Protein AF-A0A293LES6-F1 (afdb_monomer_lite)

Structure (mmCIF, N/CA/C/O backbone):
data_AF-A0A293LES6-F1
#
_entry.id   AF-A0A293LES6-F1
#
loop_
_atom_site.group_PDB
_atom_site.id
_atom_site.type_symbol
_atom_site.label_atom_id
_atom_site.label_alt_id
_atom_site.label_comp_id
_atom_site.label_asym_id
_atom_site.label_entity_id
_atom_site.label_seq_id
_atom_site.pdbx_PDB_ins_code
_atom_site.Cartn_x
_atom_site.Cartn_y
_atom_site.Cartn_z
_atom_site.occupancy
_atom_site.B_iso_or_equiv
_atom_site.auth_seq_id
_atom_site.auth_comp_id
_atom_site.auth_asym_id
_atom_site.auth_atom_id
_atom_site.pdbx_PDB_model_num
ATOM 1 N N . MET A 1 1 ? 25.058 -14.701 -33.332 1.00 74.44 1 MET A N 1
ATOM 2 C CA . MET A 1 1 ? 24.229 -15.575 -32.471 1.00 74.44 1 MET A CA 1
ATOM 3 C C . MET A 1 1 ? 22.822 -15.774 -33.031 1.00 74.44 1 MET A C 1
ATOM 5 O O . MET A 1 1 ? 22.466 -16.922 -33.206 1.00 74.44 1 MET A O 1
ATOM 9 N N . PHE A 1 2 ? 22.058 -14.726 -33.378 1.00 93.44 2 PHE A N 1
ATOM 10 C CA . PHE A 1 2 ? 20.715 -14.877 -33.989 1.00 93.44 2 PHE A CA 1
ATOM 11 C C . PHE A 1 2 ? 20.562 -14.255 -35.393 1.00 93.44 2 PHE A C 1
ATOM 13 O O . PHE A 1 2 ? 19.457 -14.204 -35.909 1.00 93.44 2 PHE A O 1
ATOM 20 N N . GLU A 1 3 ? 21.652 -13.757 -35.993 1.00 92.69 3 GLU A N 1
ATOM 21 C CA . GLU A 1 3 ? 21.690 -13.202 -37.364 1.00 92.69 3 GLU A CA 1
ATOM 22 C C . GLU A 1 3 ? 20.580 -12.187 -37.699 1.00 92.69 3 GLU A C 1
ATOM 24 O O . GLU A 1 3 ? 20.068 -12.135 -38.813 1.00 92.69 3 GLU A O 1
ATOM 29 N N . ILE A 1 4 ? 20.225 -11.332 -36.733 1.00 94.38 4 ILE A N 1
ATOM 30 C CA . ILE A 1 4 ? 19.234 -10.272 -36.939 1.00 94.38 4 ILE A CA 1
ATOM 31 C C . ILE A 1 4 ? 19.913 -9.109 -37.670 1.00 94.38 4 ILE A C 1
ATOM 33 O O . ILE A 1 4 ? 20.675 -8.341 -37.075 1.00 94.38 4 ILE A O 1
ATOM 37 N N . VAL A 1 5 ? 19.647 -9.005 -38.969 1.00 96.25 5 VAL A N 1
ATOM 38 C CA . VAL A 1 5 ? 20.242 -8.013 -39.871 1.00 96.25 5 VAL A CA 1
ATOM 39 C C . VAL A 1 5 ? 19.169 -7.284 -40.674 1.00 96.25 5 VAL A C 1
ATOM 41 O O . VAL A 1 5 ? 18.105 -7.838 -40.948 1.00 96.25 5 VAL A O 1
ATOM 44 N N . PHE A 1 6 ? 19.467 -6.050 -41.070 1.00 94.12 6 PHE A N 1
ATOM 45 C CA . PHE A 1 6 ? 18.684 -5.265 -42.023 1.00 94.12 6 PHE A CA 1
ATOM 46 C C . PHE A 1 6 ? 19.598 -4.768 -43.151 1.00 94.12 6 PHE A C 1
ATOM 48 O O . PHE A 1 6 ? 20.818 -4.735 -42.993 1.00 94.12 6 PHE A O 1
ATOM 55 N N . GLU A 1 7 ? 19.026 -4.418 -44.299 1.00 95.50 7 GLU A N 1
ATOM 56 C CA . GLU A 1 7 ? 19.770 -3.795 -45.395 1.00 95.50 7 GLU A CA 1
ATOM 57 C C . GLU A 1 7 ? 19.741 -2.277 -45.227 1.00 95.50 7 GLU A C 1
ATOM 59 O O . GLU A 1 7 ? 18.677 -1.686 -45.029 1.00 95.50 7 GLU A O 1
ATOM 64 N N . ASP A 1 8 ? 20.912 -1.651 -45.273 1.00 92.88 8 ASP A N 1
ATOM 65 C CA . ASP A 1 8 ? 21.013 -0.203 -45.192 1.00 92.88 8 ASP A CA 1
ATOM 66 C C . ASP A 1 8 ? 20.468 0.452 -46.475 1.00 92.88 8 ASP A C 1
ATOM 68 O O . ASP A 1 8 ? 20.922 0.109 -47.568 1.00 92.88 8 ASP A O 1
ATOM 72 N N . PRO A 1 9 ? 19.518 1.394 -46.385 1.00 92.00 9 PRO A N 1
ATOM 73 C CA . PRO A 1 9 ? 18.899 1.987 -47.568 1.00 92.00 9 PRO A CA 1
ATOM 74 C C . PRO A 1 9 ? 19.860 2.845 -48.409 1.00 92.00 9 PRO A C 1
ATOM 76 O O . PRO A 1 9 ? 19.604 3.033 -49.599 1.00 92.00 9 PRO A O 1
ATOM 79 N N . GLU A 1 10 ? 20.953 3.353 -47.831 1.00 93.31 10 GLU A N 1
ATOM 80 C CA . GLU A 1 10 ? 21.934 4.188 -48.530 1.00 93.31 10 GLU A CA 1
ATOM 81 C C . GLU A 1 10 ? 23.098 3.355 -49.068 1.00 93.31 10 GLU A C 1
ATOM 83 O O . GLU A 1 10 ? 23.462 3.483 -50.239 1.00 93.31 10 GLU A O 1
ATOM 88 N N . THR A 1 11 ? 23.671 2.476 -48.239 1.00 91.88 11 THR A N 1
ATOM 89 C CA . THR A 1 11 ? 24.859 1.693 -48.620 1.00 91.88 11 THR A CA 1
ATOM 90 C C . THR A 1 11 ? 24.528 0.325 -49.219 1.00 91.88 11 THR A C 1
ATOM 92 O O . THR A 1 11 ? 25.402 -0.286 -49.831 1.00 91.88 11 THR A O 1
ATOM 95 N N . ARG A 1 12 ? 23.279 -0.156 -49.092 1.00 89.75 12 ARG A N 1
ATOM 96 C CA . ARG A 1 12 ? 22.823 -1.516 -49.468 1.00 89.75 12 ARG A CA 1
ATOM 97 C C . ARG A 1 12 ? 23.604 -2.647 -48.794 1.00 89.75 12 ARG A C 1
ATOM 99 O O . ARG A 1 12 ? 23.618 -3.788 -49.252 1.00 89.75 12 ARG A O 1
ATOM 106 N N . GLU A 1 13 ? 24.273 -2.340 -47.689 1.00 93.75 13 GLU A N 1
ATOM 107 C CA . GLU A 1 13 ? 25.032 -3.316 -46.917 1.00 93.75 13 GLU A CA 1
ATOM 108 C C . GLU A 1 13 ? 24.151 -3.948 -45.841 1.00 93.75 13 GLU A C 1
ATOM 110 O O . GLU A 1 13 ? 23.307 -3.290 -45.231 1.00 93.75 13 GLU A O 1
ATOM 115 N N . LYS A 1 14 ? 24.381 -5.233 -45.556 1.00 93.44 14 LYS A N 1
ATOM 116 C CA . LYS A 1 14 ? 23.759 -5.894 -44.405 1.00 93.44 14 LYS A CA 1
ATOM 117 C C . LYS A 1 14 ? 24.364 -5.337 -43.119 1.00 93.44 14 LYS A C 1
ATOM 119 O O . LYS A 1 14 ? 25.541 -5.571 -42.841 1.00 93.44 14 LYS A O 1
ATOM 124 N N . LYS A 1 15 ? 23.554 -4.652 -42.316 1.00 94.38 15 LYS A N 1
ATOM 125 C CA . LYS A 1 15 ? 23.939 -4.122 -41.004 1.00 94.38 15 LYS A CA 1
ATOM 126 C C . LYS A 1 15 ? 23.234 -4.885 -39.889 1.00 94.38 15 LYS A C 1
ATOM 128 O O . LYS A 1 15 ? 22.087 -5.312 -40.020 1.00 94.38 15 LYS A O 1
ATOM 133 N N . TYR A 1 16 ? 23.937 -5.067 -38.776 1.00 96.00 16 TYR A N 1
ATOM 134 C CA . TYR A 1 16 ? 23.349 -5.622 -37.561 1.00 96.00 16 TYR A CA 1
ATOM 135 C C . TYR A 1 16 ? 22.519 -4.562 -36.844 1.00 96.00 16 TYR A C 1
ATOM 137 O O . TYR A 1 16 ? 22.879 -3.386 -36.813 1.00 96.00 16 TYR A O 1
ATOM 145 N N . VAL A 1 17 ? 21.414 -4.993 -36.243 1.00 95.56 17 VAL A N 1
ATOM 146 C CA . VAL A 1 17 ? 20.574 -4.110 -35.432 1.00 95.56 17 VAL A CA 1
ATOM 147 C C . VAL A 1 17 ? 21.237 -3.784 -34.091 1.00 95.56 17 VAL A C 1
ATOM 149 O O . VAL A 1 17 ? 21.925 -4.617 -33.498 1.00 95.56 17 VAL A O 1
ATOM 152 N N . HIS A 1 18 ? 20.965 -2.591 -33.564 1.00 95.12 18 HIS A N 1
ATOM 153 C CA . HIS A 1 18 ? 21.259 -2.266 -32.171 1.00 95.12 18 HIS A CA 1
ATOM 154 C C . HIS A 1 18 ? 20.131 -2.793 -31.285 1.00 95.12 18 HIS A C 1
ATOM 156 O O . HIS A 1 18 ? 18.975 -2.407 -31.450 1.00 95.12 18 HIS A O 1
ATOM 162 N N . GLN A 1 19 ? 20.461 -3.683 -30.350 1.00 96.12 19 GLN A N 1
ATOM 163 C CA . GLN A 1 19 ? 19.487 -4.272 -29.432 1.00 96.12 19 GLN A CA 1
ATOM 164 C C . GLN A 1 19 ? 19.707 -3.763 -28.011 1.00 96.12 19 GLN A C 1
ATOM 166 O O . GLN A 1 19 ? 20.840 -3.648 -27.546 1.00 96.12 19 GLN A O 1
ATOM 171 N N . THR A 1 20 ? 18.607 -3.515 -27.307 1.00 96.94 20 THR A N 1
ATOM 172 C CA . THR A 1 20 ? 18.585 -3.219 -25.874 1.00 96.94 20 THR A CA 1
ATOM 173 C C . THR A 1 20 ? 17.679 -4.214 -25.159 1.00 96.94 20 THR A C 1
ATOM 175 O O . THR A 1 20 ? 16.697 -4.699 -25.720 1.00 96.94 20 THR A O 1
ATOM 178 N N . SER A 1 21 ? 17.997 -4.511 -23.903 1.00 96.88 21 SER A N 1
ATOM 179 C CA . SER A 1 21 ? 17.180 -5.360 -23.035 1.00 96.88 21 SER A CA 1
ATOM 180 C C . SER A 1 21 ? 17.109 -4.757 -21.640 1.00 96.88 21 SER A C 1
ATOM 182 O O . SER A 1 21 ? 18.110 -4.231 -21.152 1.00 96.88 21 SER A O 1
ATOM 184 N N . TRP A 1 22 ? 15.965 -4.889 -20.973 1.00 97.56 22 TRP A N 1
ATOM 185 C CA . TRP A 1 22 ? 15.752 -4.399 -19.610 1.00 97.56 22 TRP A CA 1
ATOM 186 C C . TRP A 1 22 ? 15.011 -5.448 -18.782 1.00 97.56 22 TRP A C 1
ATOM 188 O O . TRP A 1 22 ? 14.255 -6.251 -19.327 1.00 97.56 22 TRP A O 1
ATOM 198 N N . GLY A 1 23 ? 15.218 -5.435 -17.464 1.00 97.19 23 GLY A N 1
ATOM 199 C CA . GLY A 1 23 ? 14.585 -6.373 -16.541 1.00 97.19 23 GLY A CA 1
ATOM 200 C C . GLY A 1 23 ? 14.226 -5.716 -15.213 1.00 97.19 23 GLY A C 1
ATOM 201 O O . GLY A 1 23 ? 15.009 -4.950 -14.655 1.00 97.19 23 GLY A O 1
ATOM 202 N N . LEU A 1 24 ? 13.043 -6.048 -14.700 1.00 97.56 24 LEU A N 1
ATOM 203 C CA . LEU A 1 24 ? 12.542 -5.643 -13.391 1.00 97.56 24 LEU A CA 1
ATOM 204 C C . LEU A 1 24 ? 11.992 -6.884 -12.687 1.00 97.56 24 LEU A C 1
ATOM 206 O O . LEU A 1 24 ? 11.370 -7.733 -13.319 1.00 97.56 24 LEU A O 1
ATOM 210 N N . THR A 1 25 ? 12.229 -7.006 -11.385 1.00 98.00 25 THR A N 1
ATOM 211 C CA . THR A 1 25 ? 11.811 -8.179 -10.605 1.00 98.00 25 THR A CA 1
ATOM 212 C C . THR A 1 25 ? 11.141 -7.751 -9.308 1.00 98.00 25 THR A C 1
ATOM 214 O O . THR A 1 25 ? 11.215 -6.589 -8.912 1.00 98.00 25 THR A O 1
ATOM 217 N N . THR A 1 26 ? 10.557 -8.710 -8.592 1.00 97.81 26 THR A N 1
ATOM 218 C CA . THR A 1 26 ? 9.968 -8.508 -7.258 1.00 97.81 26 THR A CA 1
ATOM 219 C C . THR A 1 26 ? 10.977 -8.076 -6.192 1.00 97.81 26 THR A C 1
ATOM 221 O O . THR A 1 26 ? 10.571 -7.673 -5.104 1.00 97.81 26 THR A O 1
ATOM 224 N N . ARG A 1 27 ? 12.286 -8.065 -6.495 1.00 97.69 27 ARG A N 1
ATOM 225 C CA . ARG A 1 27 ? 13.319 -7.472 -5.631 1.00 97.69 27 ARG A CA 1
ATOM 226 C C . ARG A 1 27 ? 13.007 -6.018 -5.263 1.00 97.69 27 ARG A C 1
ATOM 228 O O . ARG A 1 27 ? 13.393 -5.581 -4.1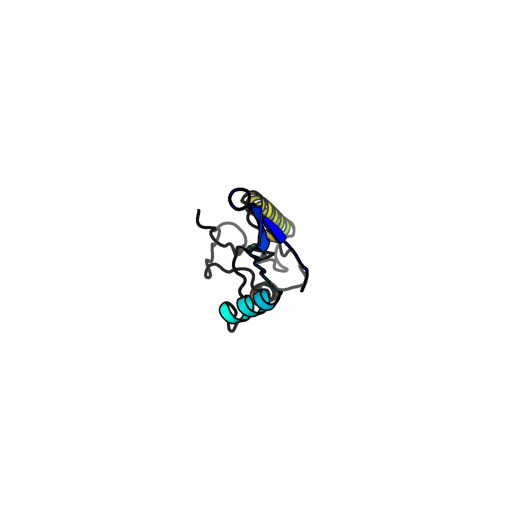84 1.00 97.69 27 ARG A O 1
ATOM 235 N N . THR A 1 28 ? 12.282 -5.287 -6.110 1.00 97.75 28 THR A N 1
ATOM 236 C CA . THR A 1 28 ? 11.833 -3.918 -5.814 1.00 97.75 28 THR A CA 1
ATOM 237 C C . THR A 1 28 ? 10.951 -3.827 -4.570 1.00 97.75 28 THR A C 1
ATOM 239 O O . THR A 1 28 ? 11.046 -2.842 -3.845 1.00 97.75 28 THR A O 1
ATOM 242 N N . ILE A 1 29 ? 10.158 -4.860 -4.265 1.00 96.50 29 ILE A N 1
ATOM 243 C CA . ILE A 1 29 ? 9.361 -4.925 -3.030 1.00 96.50 29 ILE A CA 1
ATOM 244 C C . ILE A 1 29 ? 10.289 -5.030 -1.817 1.00 96.50 29 ILE A C 1
ATOM 246 O O . ILE A 1 29 ? 10.091 -4.334 -0.829 1.00 96.50 29 ILE A O 1
ATOM 250 N N . GLY A 1 30 ? 11.347 -5.842 -1.905 1.00 96.88 30 GLY A N 1
ATOM 251 C CA . GLY A 1 30 ? 12.362 -5.922 -0.852 1.00 96.88 30 GLY A CA 1
ATOM 252 C C . GLY A 1 30 ? 13.061 -4.582 -0.615 1.00 96.88 30 GLY A C 1
ATOM 253 O O . GLY A 1 30 ? 13.232 -4.178 0.529 1.00 96.88 30 GLY A O 1
ATOM 254 N N . VAL A 1 31 ? 13.408 -3.857 -1.686 1.00 97.75 31 VAL A N 1
ATOM 255 C CA . VAL A 1 31 ? 13.991 -2.505 -1.587 1.00 97.75 31 VAL A CA 1
ATOM 256 C C . VAL A 1 31 ? 13.025 -1.533 -0.909 1.00 97.75 31 VAL A C 1
ATOM 258 O O . VAL A 1 31 ? 13.444 -0.806 -0.017 1.00 97.75 31 VAL A O 1
ATOM 261 N N . LEU A 1 32 ? 11.740 -1.558 -1.271 1.00 95.50 32 LEU A N 1
ATOM 262 C CA . LEU A 1 32 ? 10.711 -0.742 -0.622 1.00 95.50 32 LEU A CA 1
ATOM 263 C C . LEU A 1 32 ? 10.671 -0.996 0.889 1.00 95.50 32 LEU A C 1
ATOM 265 O O . LEU A 1 32 ? 10.693 -0.040 1.659 1.00 95.50 32 LEU A O 1
ATOM 269 N N . ILE A 1 33 ? 10.655 -2.267 1.304 1.00 95.19 33 ILE A N 1
ATOM 270 C CA . ILE A 1 33 ? 10.615 -2.651 2.722 1.00 95.19 33 ILE A CA 1
ATOM 271 C C . ILE A 1 33 ? 11.877 -2.173 3.450 1.00 95.19 33 ILE A C 1
ATOM 273 O O . ILE A 1 33 ? 11.768 -1.596 4.523 1.00 95.19 33 ILE A O 1
ATOM 277 N N . MET A 1 34 ? 13.064 -2.375 2.870 1.00 95.19 34 MET A N 1
ATOM 278 C CA . MET A 1 34 ? 14.332 -1.979 3.499 1.00 95.19 34 MET A CA 1
ATOM 279 C C . MET A 1 34 ? 14.496 -0.462 3.629 1.00 95.19 34 MET A C 1
ATOM 281 O O . MET A 1 34 ? 15.134 -0.002 4.568 1.00 95.19 34 MET A O 1
ATOM 285 N N . VAL A 1 35 ? 13.976 0.305 2.668 1.00 96.19 35 VAL A N 1
ATOM 286 C CA . VAL A 1 35 ? 14.138 1.765 2.634 1.00 96.19 35 VAL A CA 1
ATOM 287 C C . VAL A 1 35 ? 13.108 2.471 3.510 1.00 96.19 35 VAL A C 1
ATOM 289 O O . VAL A 1 35 ? 13.443 3.470 4.140 1.00 96.19 35 VAL A O 1
ATOM 292 N N . HIS A 1 36 ? 11.864 1.989 3.527 1.00 92.25 36 HIS A N 1
ATOM 293 C CA . HIS A 1 36 ? 10.769 2.671 4.217 1.00 92.25 36 HIS A CA 1
ATOM 294 C C . HIS A 1 36 ? 10.373 2.035 5.551 1.00 92.25 36 HIS A C 1
ATOM 296 O O . HIS A 1 36 ? 9.771 2.726 6.363 1.00 92.25 36 HIS A O 1
ATOM 302 N N . GLY A 1 37 ? 10.677 0.755 5.786 1.00 91.25 37 GLY A N 1
ATOM 303 C CA . GLY A 1 37 ? 10.327 0.080 7.036 1.00 91.25 37 GLY A CA 1
ATOM 304 C C . GLY A 1 37 ? 10.972 0.728 8.263 1.00 91.25 37 GLY A C 1
ATOM 305 O O . GLY A 1 37 ? 12.077 1.270 8.189 1.00 91.25 37 GLY A O 1
ATOM 306 N N . ASP A 1 38 ? 10.282 0.649 9.396 1.00 90.31 38 ASP A N 1
ATOM 307 C CA . ASP A 1 38 ? 10.713 1.216 10.672 1.00 90.31 38 ASP A CA 1
ATOM 308 C C . ASP A 1 38 ? 10.614 0.185 11.817 1.00 90.31 38 ASP A C 1
ATOM 310 O O . ASP A 1 38 ? 10.415 -1.011 11.598 1.00 90.31 38 ASP A O 1
ATOM 314 N N . ASN A 1 39 ? 10.778 0.639 13.063 1.00 91.31 39 ASN A N 1
ATOM 315 C CA . ASN A 1 39 ? 10.687 -0.233 14.239 1.00 91.31 39 ASN A CA 1
ATOM 316 C C . ASN A 1 39 ? 9.256 -0.723 14.535 1.00 91.31 39 ASN A C 1
ATOM 318 O O . ASN A 1 39 ? 9.100 -1.647 15.333 1.00 91.31 39 ASN A O 1
ATOM 322 N N . GLN A 1 40 ? 8.228 -0.088 13.964 1.00 84.69 40 GLN A N 1
ATOM 323 C CA . GLN A 1 40 ? 6.824 -0.482 14.112 1.00 84.69 40 GLN A CA 1
ATOM 324 C C . GLN A 1 40 ? 6.384 -1.444 13.003 1.00 84.69 40 GLN A C 1
ATOM 326 O O . GLN A 1 40 ? 5.464 -2.229 13.222 1.00 84.69 40 GLN A O 1
ATOM 331 N N . GLY A 1 41 ? 7.062 -1.452 11.851 1.00 89.00 41 GLY A N 1
ATOM 332 C CA . GLY A 1 41 ? 6.891 -2.464 10.816 1.00 89.00 41 GLY A CA 1
ATOM 333 C C . GLY A 1 41 ? 7.034 -1.918 9.400 1.00 89.00 41 GLY A C 1
ATOM 334 O O . GLY A 1 41 ? 7.992 -1.229 9.052 1.00 89.00 41 GLY A O 1
ATOM 335 N N . LEU A 1 42 ? 6.105 -2.322 8.535 1.00 91.19 42 LEU A N 1
ATOM 336 C CA . LEU A 1 42 ? 6.078 -1.885 7.146 1.00 91.19 42 LEU A CA 1
ATOM 337 C C . LEU A 1 42 ? 5.629 -0.423 7.066 1.00 91.19 42 LEU A C 1
ATOM 339 O O . LEU A 1 42 ? 4.733 -0.022 7.791 1.00 91.19 42 LEU A O 1
ATOM 343 N N . VAL A 1 43 ? 6.168 0.345 6.122 1.00 91.44 43 VAL A N 1
ATOM 344 C CA . VAL A 1 43 ? 5.631 1.663 5.750 1.00 91.44 43 VAL A CA 1
ATOM 345 C C . VAL A 1 43 ? 5.486 1.683 4.235 1.00 91.44 43 VAL A C 1
ATOM 347 O O . VAL A 1 43 ? 6.478 1.667 3.503 1.00 91.44 43 VAL A O 1
ATOM 350 N N . LEU A 1 44 ? 4.249 1.643 3.733 1.00 89.50 44 LEU A N 1
ATOM 351 C CA . LEU A 1 44 ? 4.010 1.631 2.292 1.00 89.50 44 LEU A CA 1
ATOM 352 C C . LEU A 1 44 ? 3.949 3.059 1.750 1.00 89.50 44 LEU A C 1
ATOM 354 O O . LEU A 1 44 ? 3.194 3.883 2.260 1.00 89.50 44 LEU A O 1
ATOM 358 N N . PRO A 1 45 ? 4.648 3.359 0.644 1.00 90.81 45 PRO A N 1
ATOM 359 C CA . PRO A 1 45 ? 4.410 4.593 -0.077 1.00 90.81 45 PRO A CA 1
ATOM 360 C C . PRO A 1 45 ? 2.954 4.661 -0.580 1.00 90.81 45 PRO A C 1
ATOM 362 O O . PRO A 1 45 ? 2.444 3.680 -1.139 1.00 90.81 45 PRO A O 1
ATOM 365 N N . PRO A 1 46 ? 2.282 5.824 -0.487 1.00 88.31 46 PRO A N 1
ATOM 366 C CA . PRO A 1 46 ? 0.849 5.957 -0.779 1.00 88.31 46 PRO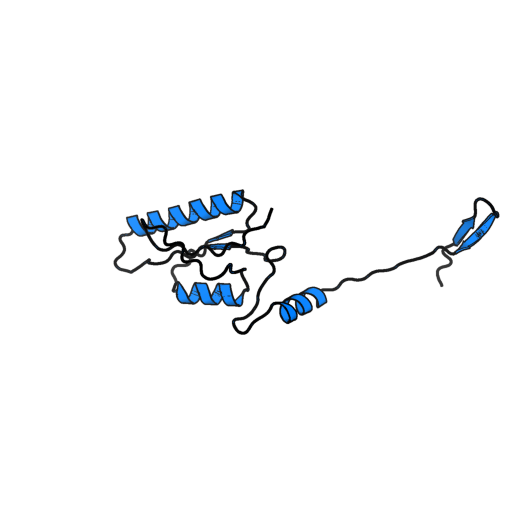 A CA 1
ATOM 367 C C . PRO A 1 46 ? 0.470 5.533 -2.201 1.00 88.31 46 PRO A C 1
ATOM 369 O O . PRO A 1 46 ? -0.646 5.084 -2.455 1.00 88.31 46 PRO A O 1
ATOM 372 N N . ARG A 1 47 ? 1.399 5.662 -3.153 1.00 90.19 47 ARG A N 1
ATOM 373 C CA . ARG A 1 47 ? 1.187 5.299 -4.562 1.00 90.19 47 ARG A CA 1
ATOM 374 C C . ARG A 1 47 ? 1.073 3.791 -4.786 1.00 90.19 47 ARG A C 1
ATOM 376 O O . ARG A 1 47 ? 0.423 3.384 -5.740 1.00 90.19 47 ARG A O 1
ATOM 383 N N . VAL A 1 48 ? 1.663 2.976 -3.912 1.00 92.19 48 VAL A N 1
ATOM 384 C CA . VAL A 1 48 ? 1.684 1.507 -4.037 1.00 92.19 48 VAL A CA 1
ATOM 385 C C . VAL A 1 48 ? 0.947 0.788 -2.905 1.00 92.19 48 VAL A C 1
ATOM 387 O O . VAL A 1 48 ? 0.736 -0.420 -2.981 1.00 92.19 48 VAL A O 1
ATOM 390 N N . ALA A 1 49 ? 0.509 1.511 -1.872 1.00 90.75 49 ALA A N 1
ATOM 391 C CA . ALA A 1 49 ? -0.269 0.949 -0.774 1.00 90.75 49 ALA A CA 1
ATOM 392 C C . ALA A 1 49 ? -1.637 0.438 -1.256 1.00 90.75 49 ALA A C 1
ATOM 394 O O . ALA A 1 49 ? -2.407 1.192 -1.850 1.00 90.75 49 ALA A O 1
ATOM 395 N N . ARG A 1 50 ? -1.988 -0.826 -0.985 1.00 91.94 50 ARG A N 1
ATOM 396 C CA . ARG A 1 50 ? -3.320 -1.363 -1.334 1.00 91.94 50 ARG A CA 1
ATOM 397 C C . ARG A 1 50 ? -4.436 -0.585 -0.635 1.00 91.94 50 ARG A C 1
ATOM 399 O O . ARG A 1 50 ? -5.422 -0.235 -1.272 1.00 91.94 50 ARG A O 1
ATOM 406 N N . VAL A 1 51 ? -4.244 -0.324 0.653 1.00 90.69 51 VAL A N 1
ATOM 407 C CA . VAL A 1 51 ? -5.095 0.523 1.489 1.00 90.69 51 VAL A CA 1
ATOM 408 C C . VAL A 1 51 ? -4.283 1.770 1.799 1.00 90.69 51 VAL A C 1
ATOM 410 O O . VAL A 1 51 ? -3.191 1.670 2.352 1.00 90.69 51 VAL A O 1
ATOM 413 N N . GLN A 1 52 ? -4.783 2.924 1.375 1.00 85.06 52 GLN A N 1
ATOM 414 C CA . GLN A 1 52 ? -4.181 4.229 1.655 1.00 85.06 52 GLN A CA 1
ATOM 415 C C . GLN A 1 52 ? -4.743 4.843 2.931 1.00 85.06 52 GLN A C 1
ATOM 417 O O . GLN A 1 52 ? -4.065 5.652 3.552 1.00 85.06 52 GLN A O 1
ATOM 422 N N . ALA A 1 53 ? -5.975 4.468 3.281 1.00 85.88 53 ALA A N 1
ATOM 423 C CA . ALA A 1 53 ? -6.665 4.975 4.445 1.00 85.88 53 ALA A CA 1
ATOM 424 C C . ALA A 1 53 ? -7.459 3.880 5.145 1.00 85.88 53 ALA A C 1
ATOM 426 O O . ALA A 1 53 ? -8.182 3.132 4.488 1.00 85.88 53 ALA A O 1
ATOM 427 N N . VAL A 1 54 ? -7.363 3.812 6.471 1.00 86.44 54 VAL A N 1
ATOM 428 C CA . VAL A 1 54 ? -8.192 2.917 7.277 1.00 86.44 54 VAL A CA 1
ATOM 429 C C . VAL A 1 54 ? -9.062 3.704 8.241 1.00 86.44 54 VAL A C 1
ATOM 431 O O . VAL A 1 54 ? -8.625 4.678 8.852 1.00 86.44 54 VAL A O 1
ATOM 434 N N . LEU A 1 55 ? -10.305 3.256 8.345 1.00 86.25 55 LEU A N 1
ATOM 435 C CA . LEU A 1 55 ? -11.345 3.815 9.184 1.00 86.25 55 LEU A CA 1
ATOM 436 C C . LEU A 1 55 ? -11.610 2.882 10.360 1.00 86.25 55 LEU A C 1
ATOM 438 O O . LEU A 1 55 ? -12.126 1.780 10.172 1.00 86.25 55 LEU A O 1
ATOM 442 N N . VAL A 1 56 ? -11.272 3.313 11.574 1.00 84.38 56 VAL A N 1
ATOM 443 C CA . VAL A 1 56 ? -11.483 2.510 12.787 1.00 84.38 56 VAL A CA 1
ATOM 444 C C . VAL A 1 56 ? -12.511 3.206 13.683 1.00 84.38 56 VAL A C 1
ATOM 446 O O . VAL A 1 56 ? -12.218 4.287 14.197 1.00 84.38 56 VAL A O 1
ATOM 449 N N . PRO A 1 57 ? -13.709 2.624 13.894 1.00 83.06 57 PRO A N 1
ATOM 450 C CA . PRO A 1 57 ? -14.669 3.172 14.844 1.00 83.06 57 PRO A CA 1
ATOM 451 C C . PRO A 1 57 ? -14.144 2.994 16.276 1.00 83.06 57 PRO A C 1
ATOM 453 O O . PRO A 1 57 ? -13.853 1.872 16.703 1.00 83.06 57 PRO A O 1
ATOM 456 N N . CYS A 1 58 ? -14.051 4.094 17.025 1.00 77.81 58 CYS A N 1
ATOM 457 C CA . CYS A 1 58 ? -13.604 4.103 18.419 1.00 77.81 58 CYS A CA 1
ATOM 458 C C . CYS A 1 58 ? -14.740 4.501 19.372 1.00 77.81 58 CYS A C 1
ATOM 460 O O . CYS A 1 58 ? -15.682 5.197 18.999 1.00 77.81 58 CYS A O 1
ATOM 462 N N . GLY A 1 59 ? -14.638 4.076 20.635 1.00 71.94 59 GLY A N 1
ATOM 463 C CA . GLY A 1 59 ? -15.603 4.451 21.678 1.00 71.94 59 GLY A CA 1
ATOM 464 C C . GLY A 1 59 ? -16.887 3.614 21.718 1.00 71.94 59 GLY A C 1
ATOM 465 O O . GLY A 1 59 ? -17.834 4.002 22.395 1.00 71.94 59 GLY A O 1
ATOM 466 N N . ILE A 1 60 ? -16.925 2.462 21.038 1.00 71.88 60 ILE A N 1
ATOM 467 C CA . ILE A 1 60 ? -17.996 1.469 21.202 1.00 71.88 60 ILE A CA 1
ATOM 468 C C . ILE A 1 60 ? -17.775 0.750 22.539 1.00 71.88 60 ILE A C 1
ATOM 470 O O . ILE A 1 60 ? -16.959 -0.165 22.638 1.00 71.88 60 ILE A O 1
ATOM 474 N N . THR A 1 61 ? -18.460 1.205 23.588 1.00 70.00 61 THR A N 1
ATOM 475 C CA . THR A 1 61 ? -18.463 0.572 24.915 1.00 70.00 61 THR A CA 1
ATOM 476 C C . THR A 1 61 ? -19.719 -0.276 25.108 1.00 70.00 61 THR A C 1
ATOM 478 O O . THR A 1 61 ? -20.736 -0.043 24.465 1.00 70.00 61 THR A O 1
ATOM 481 N N . ALA A 1 62 ? -19.688 -1.226 26.050 1.00 67.88 62 ALA A N 1
ATOM 482 C CA . ALA A 1 62 ? -20.865 -2.032 26.411 1.00 67.88 62 ALA A CA 1
ATOM 483 C C . ALA A 1 62 ? -22.043 -1.196 26.961 1.00 67.88 62 ALA A C 1
ATOM 485 O O . ALA A 1 62 ? -23.173 -1.665 27.004 1.00 67.88 62 ALA A O 1
ATOM 486 N N . SER A 1 63 ? -21.771 0.039 27.390 1.00 70.88 63 SER A N 1
ATOM 487 C CA . SER A 1 63 ? -22.757 1.018 27.856 1.00 70.88 63 SER A CA 1
ATOM 488 C C . SER A 1 63 ? -23.323 1.910 26.745 1.00 70.88 63 SER A C 1
ATOM 490 O O . SER A 1 63 ? -24.186 2.745 27.019 1.00 70.88 63 SER A O 1
ATOM 492 N N . LEU A 1 64 ? -22.827 1.788 25.510 1.00 76.06 64 LEU A N 1
ATOM 493 C CA . LEU A 1 64 ? -23.309 2.572 24.381 1.00 76.06 64 LEU A CA 1
ATOM 494 C C . LEU A 1 64 ? -24.641 1.982 23.897 1.00 76.06 64 LEU A C 1
ATOM 496 O O . LEU A 1 64 ? -24.717 0.797 23.591 1.00 76.06 64 LEU A O 1
ATOM 500 N N . GLY A 1 65 ? -25.691 2.802 23.828 1.00 81.19 65 GLY A N 1
ATOM 501 C CA . GLY A 1 65 ? -26.969 2.370 23.257 1.00 81.19 65 GLY A CA 1
ATOM 502 C C . GLY A 1 65 ? -26.820 1.984 21.782 1.00 81.19 65 GLY A C 1
ATOM 503 O O . GLY A 1 65 ? -26.059 2.629 21.057 1.00 81.19 65 GLY A O 1
ATOM 504 N N . GLU A 1 66 ? -27.561 0.962 21.339 1.00 83.75 66 GLU A N 1
ATOM 505 C CA . GLU A 1 66 ? -27.451 0.411 19.976 1.00 83.75 66 GLU A CA 1
ATOM 506 C C . GLU A 1 66 ? -27.678 1.485 18.901 1.00 83.75 66 GLU A C 1
ATOM 508 O O . GLU A 1 66 ? -26.911 1.578 17.952 1.00 83.75 66 GLU A O 1
ATOM 513 N N . GLU A 1 67 ? -28.620 2.409 19.123 1.00 84.56 67 GLU A N 1
ATOM 514 C CA . GLU A 1 67 ? -28.875 3.540 18.219 1.00 84.56 67 GLU A CA 1
ATOM 515 C C . GLU A 1 67 ? -27.623 4.403 17.985 1.00 84.56 67 GLU A C 1
ATOM 517 O O . GLU A 1 67 ? -27.317 4.806 16.864 1.00 84.56 67 GLU A O 1
ATOM 522 N N . ARG A 1 68 ? -26.847 4.665 19.041 1.00 80.88 68 ARG A N 1
ATOM 523 C CA . ARG A 1 68 ? -25.636 5.491 18.949 1.00 80.88 68 ARG A CA 1
ATOM 524 C C . ARG A 1 68 ? -24.479 4.737 18.295 1.00 80.88 68 ARG A C 1
ATOM 526 O O . ARG A 1 68 ? -23.622 5.354 17.662 1.00 80.88 68 ARG A O 1
ATOM 533 N N . LYS A 1 69 ? -24.449 3.413 18.450 1.00 82.94 69 LYS A N 1
ATOM 534 C CA . LYS A 1 69 ? -23.506 2.534 17.754 1.00 82.94 69 LYS A CA 1
ATOM 535 C C . LYS A 1 69 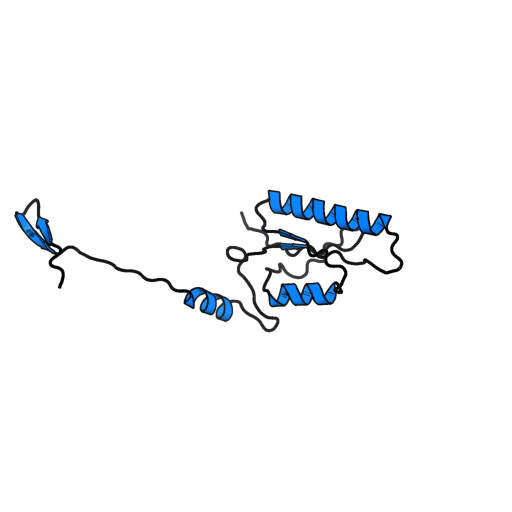? -23.809 2.498 16.256 1.00 82.94 69 LYS A C 1
ATOM 537 O O . LYS A 1 69 ? -22.885 2.669 15.464 1.00 82.94 69 LYS A O 1
ATOM 542 N N . ASP A 1 70 ? -25.076 2.371 15.876 1.00 87.12 70 ASP A N 1
ATOM 543 C CA . ASP A 1 70 ? -25.501 2.390 14.473 1.00 87.12 70 ASP A CA 1
ATOM 544 C C . ASP A 1 70 ? -25.191 3.738 13.814 1.00 87.12 70 ASP A C 1
ATOM 546 O O . ASP A 1 70 ? -24.560 3.773 12.758 1.00 87.12 70 ASP A O 1
ATOM 550 N N . GLN A 1 71 ? -25.490 4.852 14.493 1.00 86.38 71 GLN A N 1
ATOM 551 C CA . GLN A 1 71 ? -25.126 6.196 14.024 1.00 86.38 71 GLN A CA 1
ATOM 552 C C . GLN A 1 71 ? -23.617 6.349 13.771 1.00 86.38 71 GLN A C 1
ATOM 554 O O . GLN A 1 71 ? -23.213 6.972 12.787 1.00 86.38 71 GLN A O 1
ATOM 559 N N . LEU A 1 72 ? -22.771 5.774 14.634 1.00 83.06 72 LEU A N 1
ATOM 560 C CA . LEU A 1 72 ? -21.319 5.786 14.448 1.00 83.06 72 LEU A CA 1
ATOM 561 C C . LEU A 1 72 ? -20.896 4.966 13.224 1.00 83.06 72 LEU A C 1
ATOM 563 O O . LEU A 1 72 ? -20.075 5.423 12.428 1.00 83.06 72 LEU A O 1
ATOM 567 N N . LEU A 1 73 ? -21.441 3.759 13.066 1.00 86.56 73 LEU A N 1
ATOM 568 C CA . LEU A 1 73 ? -21.108 2.889 11.939 1.00 86.56 73 LEU A CA 1
ATOM 569 C C . LEU A 1 73 ? -21.555 3.500 10.607 1.00 86.56 73 LEU A C 1
ATOM 571 O O . LEU A 1 73 ? -20.786 3.485 9.645 1.00 86.56 73 LEU A O 1
ATOM 575 N N . ASP A 1 74 ? -22.746 4.088 10.560 1.00 89.75 74 ASP A N 1
ATOM 576 C CA . ASP A 1 74 ? -23.261 4.762 9.368 1.00 89.75 74 ASP A CA 1
ATOM 577 C C . ASP A 1 74 ? -22.452 6.009 9.022 1.00 89.75 74 ASP A C 1
ATOM 579 O O . ASP A 1 74 ? -22.146 6.246 7.849 1.00 89.75 74 ASP A O 1
ATOM 583 N N . PHE A 1 75 ? -22.015 6.765 10.031 1.00 85.50 75 PHE A N 1
ATOM 584 C CA . PHE A 1 75 ? -21.095 7.875 9.818 1.00 85.50 75 PHE A CA 1
ATOM 585 C C . PHE A 1 75 ? -19.765 7.400 9.220 1.00 85.50 75 PHE A C 1
ATOM 587 O O . PHE A 1 75 ? -19.307 7.974 8.232 1.00 85.50 75 PHE A O 1
ATOM 594 N N . CYS A 1 76 ? -19.162 6.334 9.752 1.00 84.88 76 CYS A N 1
ATOM 595 C CA . CYS A 1 76 ? -17.928 5.780 9.191 1.00 84.88 76 CYS A CA 1
ATOM 596 C C . CYS A 1 76 ? -18.116 5.312 7.738 1.00 84.88 76 CYS A C 1
ATOM 598 O O . CYS A 1 76 ? -17.309 5.671 6.881 1.00 84.88 76 CYS A O 1
ATOM 600 N N . ARG A 1 77 ? -19.209 4.601 7.427 1.00 89.12 77 ARG A N 1
ATOM 601 C CA . ARG A 1 77 ? -19.528 4.155 6.054 1.00 89.12 77 ARG A CA 1
ATOM 602 C C . ARG A 1 77 ? -19.690 5.328 5.089 1.00 89.12 77 ARG A C 1
ATOM 604 O O . ARG A 1 77 ? -19.200 5.281 3.962 1.00 89.12 77 ARG A O 1
ATOM 611 N N . LEU A 1 78 ? -20.345 6.403 5.531 1.00 89.00 78 LEU A N 1
ATOM 612 C CA . LEU A 1 78 ? -20.497 7.619 4.731 1.00 89.00 78 LEU A CA 1
ATOM 613 C C . LEU A 1 78 ? -19.136 8.237 4.390 1.00 89.00 78 LEU A C 1
ATOM 615 O O . LEU A 1 78 ? -18.932 8.737 3.284 1.00 89.00 78 LEU A O 1
ATOM 619 N N . GLN A 1 79 ? -18.204 8.225 5.334 1.00 83.56 79 GLN A N 1
ATOM 620 C CA . GLN A 1 79 ? -16.891 8.841 5.165 1.00 83.56 79 GLN A CA 1
ATOM 621 C C . GLN A 1 79 ? -15.955 7.958 4.338 1.00 83.56 79 GLN A C 1
ATOM 623 O O . GLN A 1 79 ? -15.230 8.471 3.487 1.00 83.56 79 GLN A O 1
ATOM 628 N N . GLU A 1 80 ? -16.050 6.636 4.492 1.00 85.25 80 GLU A N 1
ATOM 629 C CA . GLU A 1 80 ? -15.417 5.657 3.605 1.00 85.25 80 GLU A CA 1
ATOM 630 C C . GLU A 1 80 ? -15.836 5.891 2.148 1.00 85.25 80 GLU A C 1
ATOM 632 O O . GLU A 1 80 ? -14.984 5.965 1.258 1.00 85.25 80 GLU A O 1
ATOM 637 N N . ALA A 1 81 ? -17.137 6.090 1.905 1.00 88.75 81 ALA A N 1
ATOM 638 C CA . ALA A 1 81 ? -17.670 6.384 0.577 1.00 88.75 81 ALA A CA 1
ATOM 639 C C . ALA A 1 81 ? -17.163 7.729 0.029 1.00 88.75 81 ALA A C 1
ATOM 641 O O . ALA A 1 81 ? -16.752 7.806 -1.131 1.00 88.75 81 ALA A O 1
ATOM 642 N N . LYS A 1 82 ? -17.128 8.779 0.862 1.00 85.75 82 LYS A N 1
ATOM 643 C CA . LYS A 1 82 ? -16.584 10.096 0.479 1.00 85.75 82 LYS A CA 1
ATOM 644 C C . LYS A 1 82 ? -15.110 10.012 0.088 1.00 85.75 82 LYS A C 1
ATOM 646 O O . LYS A 1 82 ? -14.740 10.505 -0.975 1.00 85.75 82 LYS A O 1
ATOM 651 N N . LEU A 1 83 ? -14.278 9.357 0.895 1.00 81.50 83 LEU A N 1
ATOM 652 C CA . LEU A 1 83 ? -12.851 9.194 0.599 1.00 81.50 83 LEU A CA 1
ATOM 653 C C . LEU A 1 83 ? -12.628 8.349 -0.657 1.00 81.50 83 LEU A C 1
ATOM 655 O O . LEU A 1 83 ? -11.826 8.718 -1.515 1.00 81.50 83 LEU A O 1
ATOM 659 N N . SER A 1 84 ? -13.405 7.277 -0.812 1.00 84.19 84 SER A N 1
ATOM 660 C CA . SER A 1 84 ? -13.350 6.423 -2.001 1.00 84.19 84 SER A CA 1
ATOM 661 C C . SER A 1 84 ? -13.752 7.172 -3.275 1.00 84.19 84 SER A C 1
ATOM 663 O O . SER A 1 84 ? -13.171 6.938 -4.332 1.00 84.19 84 SER A O 1
ATOM 665 N N . SER A 1 85 ? -14.687 8.126 -3.181 1.00 86.25 85 SER A N 1
ATOM 666 C CA . SER A 1 85 ? -15.035 9.012 -4.302 1.00 86.25 85 SER A CA 1
ATOM 667 C C . SER A 1 85 ? -13.908 9.992 -4.666 1.00 86.25 85 SER A C 1
ATOM 669 O O . SER A 1 85 ? -13.775 10.378 -5.824 1.00 86.25 85 SER A O 1
ATOM 671 N N . GLY A 1 86 ? -13.053 10.340 -3.698 1.00 78.06 86 GLY A N 1
ATOM 672 C CA . GLY A 1 86 ? -11.905 11.238 -3.850 1.00 78.06 86 GLY A CA 1
ATOM 673 C C . GLY A 1 86 ? -10.619 10.570 -4.349 1.00 78.06 86 GLY A C 1
ATOM 674 O O . GLY A 1 86 ? -9.542 11.123 -4.156 1.00 78.06 86 GLY A O 1
ATOM 675 N N . SER A 1 87 ? -10.697 9.388 -4.975 1.00 84.38 87 SER A N 1
ATOM 676 C CA . SER A 1 87 ? -9.542 8.585 -5.431 1.00 84.38 87 SER A CA 1
ATOM 677 C C . SER A 1 87 ? -8.623 8.045 -4.322 1.00 84.38 87 SER A C 1
ATOM 679 O O . SER A 1 87 ? -7.525 7.561 -4.613 1.00 84.38 87 SER A O 1
ATOM 681 N N . VAL A 1 88 ? -9.066 8.068 -3.060 1.00 85.81 88 VAL A N 1
ATOM 682 C CA . VAL A 1 88 ? -8.344 7.455 -1.938 1.00 85.81 88 VAL A CA 1
ATOM 683 C C . VAL A 1 88 ? -8.832 6.022 -1.742 1.00 85.81 88 VAL A C 1
ATOM 685 O O . VAL A 1 88 ? -10.022 5.773 -1.567 1.00 85.81 88 VAL A O 1
ATOM 688 N N . ARG A 1 89 ? -7.913 5.055 -1.719 1.00 87.00 89 ARG A N 1
ATOM 689 C CA . ARG A 1 89 ? -8.208 3.649 -1.395 1.00 87.00 89 ARG A CA 1
ATOM 690 C C . ARG A 1 89 ? -8.456 3.507 0.106 1.00 87.00 89 ARG A C 1
ATOM 692 O O . ARG A 1 89 ? -7.531 3.199 0.861 1.00 87.00 89 ARG A O 1
ATOM 699 N N . CYS A 1 90 ? -9.686 3.780 0.525 1.00 87.88 90 CYS A N 1
ATOM 700 C CA . CYS A 1 90 ? -10.120 3.706 1.914 1.00 87.88 90 CYS A CA 1
ATOM 701 C C . CYS A 1 90 ? -10.746 2.341 2.242 1.00 87.88 90 CYS A C 1
ATOM 703 O O . CYS A 1 90 ? -11.365 1.722 1.379 1.00 87.88 90 CYS A O 1
ATOM 705 N N . GLN A 1 91 ? -10.572 1.875 3.479 1.00 89.50 91 GLN A N 1
ATOM 706 C CA . GLN A 1 91 ? -11.223 0.675 4.000 1.00 89.50 91 GLN A CA 1
ATOM 707 C C . GLN A 1 91 ? -11.674 0.882 5.453 1.00 89.50 91 GLN A C 1
ATOM 709 O O . GLN A 1 91 ? -10.869 1.250 6.310 1.00 89.50 91 GLN A O 1
ATOM 714 N N . GLY A 1 92 ? -12.936 0.584 5.756 1.00 89.19 92 GLY A N 1
ATOM 715 C CA . GLY A 1 92 ? -13.449 0.525 7.127 1.00 89.19 92 GLY A CA 1
ATOM 716 C C . GLY A 1 92 ? -13.165 -0.804 7.837 1.00 89.19 92 GLY A C 1
ATOM 717 O O . GLY A 1 92 ? -13.386 -1.883 7.286 1.00 89.19 92 GLY A O 1
ATOM 718 N N . ASP A 1 93 ? -12.703 -0.743 9.089 1.00 88.69 93 ASP A N 1
ATOM 719 C CA . ASP A 1 93 ? -12.514 -1.899 9.972 1.00 88.69 93 ASP A CA 1
ATOM 720 C C . ASP A 1 93 ? -13.621 -1.983 11.037 1.00 88.69 93 ASP A C 1
ATOM 722 O O . ASP A 1 93 ? -13.462 -1.593 12.201 1.00 88.69 93 ASP A O 1
ATOM 726 N N . TYR A 1 94 ? -14.758 -2.542 10.626 1.00 89.38 94 TYR A N 1
ATOM 727 C CA . TYR A 1 94 ? -15.970 -2.676 11.443 1.00 89.38 94 TYR A CA 1
ATOM 728 C C . TYR A 1 94 ? -16.019 -3.943 12.307 1.00 89.38 94 TYR A C 1
ATOM 730 O O . TYR A 1 94 ? -17.061 -4.254 12.874 1.00 89.38 94 TYR A O 1
ATOM 738 N N . ARG A 1 95 ? -14.911 -4.688 12.416 1.00 87.94 95 ARG A N 1
ATOM 739 C CA . ARG A 1 95 ? -14.851 -5.916 13.224 1.00 87.94 95 ARG A CA 1
ATOM 740 C C . ARG A 1 95 ? -15.100 -5.599 14.700 1.00 87.94 95 ARG A C 1
ATOM 742 O O . ARG A 1 95 ? -14.398 -4.768 15.267 1.00 87.94 95 ARG A O 1
ATOM 749 N N . ASP A 1 96 ? -16.073 -6.229 15.335 1.00 85.69 96 ASP A N 1
ATOM 750 C CA . ASP A 1 96 ? -16.438 -5.991 16.741 1.00 85.69 96 ASP A CA 1
ATOM 751 C C . ASP A 1 96 ? -15.643 -6.861 17.730 1.00 85.69 96 ASP A C 1
ATOM 753 O O . ASP A 1 96 ? -15.511 -6.519 18.903 1.00 85.69 96 ASP A O 1
ATOM 757 N N . ASN A 1 97 ? -15.040 -7.945 17.246 1.00 86.56 97 ASN A N 1
ATOM 758 C CA . ASN A 1 97 ? -14.263 -8.899 18.035 1.00 86.56 97 ASN A CA 1
ATOM 759 C C . ASN A 1 97 ? -12.840 -8.433 18.407 1.00 86.56 97 ASN A C 1
ATOM 761 O O . ASN A 1 97 ? -12.117 -9.168 19.080 1.00 86.56 97 ASN A O 1
ATOM 765 N N . TYR A 1 98 ? -12.425 -7.236 17.982 1.00 86.00 98 TYR A N 1
ATOM 766 C CA . TYR A 1 98 ? -11.107 -6.673 18.280 1.00 86.00 98 TYR A CA 1
ATOM 767 C C . TYR A 1 98 ? -11.213 -5.273 18.874 1.00 86.00 98 TYR A C 1
ATOM 769 O O . TYR A 1 98 ? -11.977 -4.432 18.397 1.00 86.00 98 TYR A O 1
ATOM 777 N N . SER A 1 99 ? -10.381 -5.000 19.881 1.00 84.62 99 SER A N 1
ATOM 778 C CA . SER A 1 99 ? -10.270 -3.662 20.456 1.00 84.62 99 SER A CA 1
ATOM 779 C C . SER A 1 99 ? -9.701 -2.666 19.432 1.00 84.62 99 SER A C 1
ATOM 781 O O . SER A 1 99 ? -8.909 -3.055 18.568 1.00 84.62 99 SER A O 1
ATOM 783 N N . PRO A 1 100 ? -10.036 -1.366 19.533 1.00 82.00 100 PRO A N 1
ATOM 784 C CA . PRO A 1 100 ? -9.456 -0.342 18.663 1.00 82.00 100 PRO A CA 1
ATOM 785 C C . PRO A 1 100 ? -7.921 -0.334 18.681 1.00 82.00 100 PRO A C 1
ATOM 787 O O . PRO A 1 100 ? -7.302 -0.262 17.627 1.00 82.00 100 PRO A O 1
ATOM 790 N N . GLY A 1 101 ? -7.305 -0.517 19.856 1.00 83.25 101 GLY A N 1
ATOM 791 C CA . GLY A 1 101 ? -5.846 -0.604 19.988 1.00 83.25 101 GLY A CA 1
ATOM 792 C C . GLY A 1 101 ? -5.232 -1.766 19.204 1.00 83.25 101 GLY A C 1
ATOM 793 O O . GLY A 1 101 ? -4.202 -1.595 18.558 1.00 83.25 101 GLY A O 1
ATOM 794 N N . TRP A 1 102 ? -5.889 -2.932 19.192 1.00 89.50 102 TRP A N 1
ATOM 795 C CA . TRP A 1 102 ? -5.442 -4.059 18.371 1.00 89.50 102 TRP A CA 1
ATOM 796 C C . TRP A 1 102 ? -5.548 -3.742 16.877 1.00 89.50 102 TRP A C 1
ATOM 798 O O . TRP A 1 102 ? -4.648 -4.077 16.110 1.00 89.50 102 TRP A O 1
ATOM 808 N N . LYS A 1 103 ? -6.627 -3.069 16.457 1.00 85.94 103 LYS A N 1
ATOM 809 C CA . LYS A 1 103 ? -6.812 -2.665 15.058 1.00 85.94 103 LYS A CA 1
ATOM 810 C C . LYS A 1 103 ? -5.740 -1.674 14.617 1.00 85.94 103 LYS A C 1
ATOM 812 O O . LYS A 1 103 ? -5.195 -1.857 13.536 1.00 85.94 103 LYS A O 1
ATOM 817 N N . PHE A 1 104 ? -5.408 -0.682 15.442 1.00 85.19 104 PHE A N 1
ATOM 818 C CA . PHE A 1 104 ? -4.328 0.259 15.134 1.00 85.19 104 PHE A CA 1
ATOM 819 C C . PHE A 1 104 ? -3.011 -0.474 14.893 1.00 85.19 104 PHE A C 1
ATOM 821 O O . PHE A 1 104 ? -2.479 -0.395 13.792 1.00 85.19 104 PHE A O 1
ATOM 828 N N . ASN A 1 105 ? -2.591 -1.323 15.833 1.00 88.12 105 ASN A N 1
ATOM 829 C CA . ASN A 1 105 ? -1.372 -2.116 15.675 1.00 88.12 105 ASN A CA 1
ATOM 830 C C . ASN A 1 105 ? -1.412 -3.030 14.430 1.00 88.12 105 ASN A C 1
ATOM 832 O O . ASN A 1 105 ? -0.426 -3.171 13.710 1.00 88.12 105 ASN A O 1
ATOM 836 N N . HIS A 1 106 ? -2.569 -3.627 14.128 1.00 91.12 106 HIS A N 1
ATOM 837 C CA . HIS A 1 106 ? -2.746 -4.469 12.945 1.00 91.12 106 HIS A CA 1
ATOM 838 C C . HIS A 1 106 ? -2.514 -3.714 11.627 1.00 91.12 106 HIS A C 1
ATOM 840 O O . HIS A 1 106 ? -1.968 -4.288 10.680 1.00 91.12 106 HIS A O 1
ATOM 846 N N . TRP A 1 107 ? -2.967 -2.463 11.539 1.00 90.19 107 TRP A N 1
ATOM 847 C CA . TRP A 1 107 ? -2.833 -1.642 10.335 1.00 90.19 107 TRP A CA 1
ATOM 848 C C . TRP A 1 107 ? -1.483 -0.919 10.259 1.00 90.19 107 TRP A C 1
ATOM 850 O O . TRP A 1 107 ? -0.942 -0.824 9.155 1.00 90.19 107 TRP A O 1
ATOM 860 N N . GLU A 1 108 ? -0.906 -0.550 11.407 1.00 87.31 108 GLU A N 1
ATOM 861 C CA . GLU A 1 108 ? 0.487 -0.100 11.558 1.00 87.31 108 GLU A CA 1
ATOM 862 C C . GLU A 1 108 ? 1.457 -1.166 11.024 1.00 87.31 108 GLU A C 1
ATOM 864 O O . GLU A 1 108 ? 2.219 -0.908 10.097 1.00 87.31 108 GLU A O 1
ATOM 869 N N . LEU A 1 109 ? 1.353 -2.418 11.490 1.00 90.62 109 LEU A N 1
ATOM 870 C CA . LEU A 1 109 ? 2.211 -3.522 11.027 1.00 90.62 109 LEU A CA 1
ATOM 871 C C . LEU A 1 109 ? 2.088 -3.798 9.520 1.00 90.62 109 LEU A C 1
ATOM 873 O O . LEU A 1 109 ? 3.033 -4.271 8.883 1.00 90.62 109 LEU A O 1
ATOM 877 N N . LYS A 1 110 ? 0.913 -3.530 8.941 1.00 90.69 110 LYS A N 1
ATOM 878 C CA . LYS A 1 110 ? 0.646 -3.675 7.502 1.00 90.69 110 LYS A CA 1
ATOM 879 C C . LYS A 1 110 ? 1.139 -2.492 6.671 1.00 90.69 110 LYS A C 1
ATOM 881 O O . LYS A 1 110 ? 1.054 -2.560 5.442 1.00 90.69 110 LYS A O 1
ATOM 886 N N . GLY A 1 111 ? 1.626 -1.434 7.309 1.00 85.75 111 GLY A N 1
ATOM 887 C CA . GLY A 1 111 ? 2.142 -0.245 6.655 1.00 85.75 111 GLY A CA 1
ATOM 888 C C . GLY A 1 111 ? 1.109 0.542 5.887 1.00 85.75 111 GLY A C 1
ATOM 889 O O . GLY A 1 111 ? 1.440 1.097 4.837 1.00 85.75 111 GLY A O 1
ATOM 890 N N . VAL A 1 112 ? -0.132 0.584 6.383 1.00 86.12 112 VAL A N 1
ATOM 891 C CA . VAL A 1 112 ? -1.084 1.591 5.903 1.00 86.12 112 VAL A CA 1
ATOM 892 C C . VAL A 1 112 ? -0.449 2.961 6.152 1.00 86.12 112 VAL A C 1
ATOM 894 O O . VAL A 1 112 ? -0.012 3.213 7.271 1.00 86.12 112 VAL A O 1
ATOM 897 N N . PRO A 1 113 ? -0.337 3.821 5.129 1.00 77.12 113 PRO A N 1
ATOM 898 C CA . PRO A 1 113 ? 0.342 5.096 5.279 1.00 77.12 113 PRO A CA 1
ATOM 899 C C . PRO A 1 113 ? -0.276 5.942 6.396 1.00 77.12 113 PRO A C 1
ATOM 901 O O . PRO A 1 113 ? -1.473 6.236 6.368 1.00 77.12 113 PRO A O 1
ATOM 904 N N . GLU A 1 114 ? 0.551 6.384 7.337 1.00 63.22 114 GLU A N 1
ATOM 905 C CA . GLU A 1 114 ? 0.135 7.306 8.387 1.00 63.22 114 GLU A CA 1
ATOM 906 C C . GLU A 1 114 ? 0.618 8.719 8.058 1.00 63.22 114 GLU A C 1
ATOM 908 O O . GLU A 1 114 ? 1.809 8.949 7.847 1.00 63.22 114 GLU A O 1
ATOM 913 N N . LEU A 1 115 ? -0.296 9.691 8.025 1.00 45.72 115 LEU A N 1
ATOM 914 C CA . LEU A 1 115 ? 0.085 11.091 8.179 1.00 45.72 115 LEU A CA 1
ATOM 915 C C . LEU A 1 115 ? 0.071 11.374 9.681 1.00 45.72 115 LEU A C 1
ATOM 917 O O . LEU A 1 115 ? -0.913 11.051 10.345 1.00 45.72 115 LEU A O 1
ATOM 921 N N . GLY A 1 116 ? 1.186 11.898 10.200 1.00 40.38 116 GLY A N 1
ATOM 922 C CA . GLY A 1 116 ? 1.489 11.977 11.630 1.00 40.38 116 GLY A CA 1
ATOM 923 C C . GLY A 1 116 ? 0.275 12.289 12.499 1.00 40.38 116 GLY A C 1
ATOM 924 O O . GLY A 1 116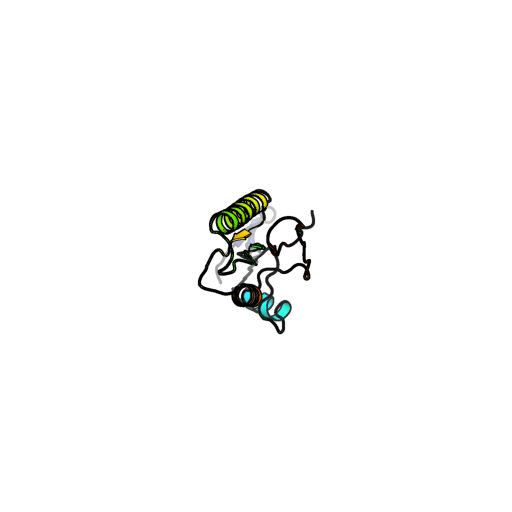 ? -0.408 13.266 12.226 1.00 40.38 116 GLY A O 1
ATOM 925 N N . LYS A 1 117 ? 0.033 11.432 13.506 1.00 34.69 117 LYS A N 1
ATOM 926 C CA . LYS A 1 117 ? -1.001 11.496 14.560 1.00 34.69 117 LYS A CA 1
ATOM 927 C C . LYS A 1 117 ? -1.766 12.826 14.620 1.00 34.69 117 LYS A C 1
ATOM 929 O O . LYS A 1 117 ? -1.554 13.645 15.510 1.00 34.69 117 LYS A O 1
ATOM 934 N N . GLY A 1 118 ? -2.669 13.029 13.671 1.00 37.81 118 GLY A N 1
ATOM 935 C CA . GLY A 1 118 ? -3.628 14.113 13.696 1.00 37.81 118 GLY A CA 1
ATOM 936 C C . GLY A 1 118 ? -4.871 13.567 14.361 1.00 37.81 118 GLY A C 1
ATOM 937 O O . GLY A 1 118 ? -5.706 12.960 13.695 1.00 37.81 118 GLY A O 1
ATOM 938 N N . GLU A 1 119 ? -4.995 13.741 15.675 1.00 36.88 119 GLU A N 1
ATOM 939 C CA . GLU A 1 119 ? -6.286 13.588 16.338 1.00 36.88 119 GLU A CA 1
ATOM 940 C C . GLU A 1 119 ? -7.223 14.676 15.794 1.00 36.88 119 GLU A C 1
ATOM 942 O O . GLU A 1 119 ? -7.372 15.748 16.376 1.00 36.88 119 GLU A O 1
ATOM 947 N N . HIS A 1 120 ? -7.870 14.433 14.654 1.00 40.44 120 HIS A N 1
ATOM 948 C CA . HIS A 1 120 ? -9.044 15.210 14.292 1.00 40.44 120 HIS A CA 1
ATOM 949 C C . HIS A 1 120 ? -10.196 14.731 15.170 1.00 40.44 120 HIS A C 1
ATOM 951 O O . HIS A 1 120 ? -10.995 13.869 14.805 1.00 40.44 120 HIS A O 1
ATOM 957 N N . ILE A 1 121 ? -10.249 15.310 16.370 1.00 36.12 121 ILE A N 1
ATOM 958 C CA . ILE A 1 121 ? -11.411 15.290 17.248 1.00 36.12 121 ILE A CA 1
ATOM 959 C C . ILE A 1 121 ? -12.524 16.038 16.501 1.00 36.12 121 ILE A C 1
ATOM 961 O O . ILE A 1 121 ? -12.661 17.256 16.614 1.00 36.12 121 ILE A O 1
ATOM 965 N N . LEU A 1 122 ? -13.309 15.329 15.685 1.00 37.12 122 LEU A N 1
ATOM 966 C CA . LEU A 1 122 ? -14.581 15.855 15.196 1.00 37.12 122 LEU A CA 1
ATOM 967 C C . LEU A 1 122 ? -15.515 15.915 16.408 1.00 37.12 122 LEU A C 1
ATOM 969 O O . LEU A 1 122 ? -16.014 14.905 16.900 1.00 37.12 122 LEU A O 1
ATOM 973 N N . SER A 1 123 ? -15.649 17.127 16.934 1.00 29.55 123 SER A N 1
ATOM 974 C CA . SER A 1 123 ? -16.102 17.493 18.277 1.00 29.55 123 SER A CA 1
ATOM 975 C C . SER A 1 123 ? -17.565 17.192 18.620 1.00 29.55 123 SER A C 1
ATOM 977 O O . SER A 1 123 ? -18.090 17.792 19.555 1.00 29.55 123 SER A O 1
ATOM 979 N N . SER A 1 124 ? -18.249 16.278 17.929 1.00 31.33 124 SER A N 1
ATOM 980 C CA . SER A 1 124 ? -19.676 16.058 18.189 1.00 31.33 124 SER A CA 1
ATOM 981 C C . SER A 1 124 ? -20.153 14.621 18.334 1.00 31.33 124 SER A C 1
ATOM 983 O O . SER A 1 124 ? -21.186 14.456 18.969 1.00 31.33 124 SER A O 1
ATOM 985 N N . MET A 1 125 ? -19.446 13.574 17.902 1.00 35.69 125 MET A N 1
ATOM 986 C CA . MET A 1 125 ? -19.832 12.199 18.259 1.00 35.69 125 MET A CA 1
ATOM 987 C C . MET A 1 125 ? -18.758 11.204 17.832 1.00 35.69 125 MET A C 1
ATOM 989 O O . MET A 1 125 ? -18.575 10.996 16.643 1.00 35.69 125 MET A O 1
ATOM 993 N N . SER A 1 126 ? -18.125 10.562 18.819 1.00 39.50 126 SER A N 1
ATOM 994 C CA . SER A 1 126 ? -17.323 9.336 18.680 1.00 39.50 126 SER A CA 1
ATOM 995 C C . SER A 1 126 ? -16.063 9.472 17.809 1.00 39.50 126 SER A C 1
ATOM 997 O O . SER A 1 126 ? -16.106 9.812 16.635 1.00 39.50 126 SER A O 1
ATOM 999 N N . ILE A 1 127 ? -14.901 9.194 18.400 1.00 45.12 127 ILE A N 1
ATOM 1000 C CA . ILE A 1 127 ? -13.597 9.328 17.740 1.00 45.12 127 ILE A CA 1
ATOM 1001 C C . ILE A 1 127 ? -13.578 8.462 16.471 1.00 45.12 127 ILE A C 1
ATOM 1003 O O . ILE A 1 127 ? -13.750 7.245 16.540 1.00 45.12 127 ILE A O 1
ATOM 1007 N N . VAL A 1 128 ? -13.355 9.089 15.317 1.00 47.78 128 VAL A N 1
ATOM 1008 C CA . VAL A 1 128 ? -13.037 8.385 14.077 1.00 47.78 128 VAL A CA 1
ATOM 1009 C C . VAL A 1 128 ? -11.634 8.796 13.675 1.00 47.78 128 VAL A C 1
ATOM 1011 O O . VAL A 1 128 ? -11.404 9.930 13.259 1.00 47.78 128 VAL A O 1
ATOM 1014 N N . SER A 1 129 ? -10.686 7.879 13.838 1.00 48.72 129 SER A N 1
ATOM 1015 C CA . SER A 1 129 ? -9.331 8.078 13.337 1.00 48.72 129 SER A CA 1
ATOM 1016 C C . SER A 1 129 ? -9.320 7.732 11.852 1.00 48.72 129 SER A C 1
ATOM 1018 O O . SER A 1 129 ? -9.644 6.604 11.474 1.00 48.72 129 SER A O 1
ATOM 1020 N N . TYR A 1 130 ? -8.964 8.710 11.022 1.00 49.28 130 TYR A N 1
ATOM 1021 C CA . TYR A 1 130 ? -8.636 8.498 9.617 1.00 49.28 130 TYR A CA 1
ATOM 1022 C C . TYR A 1 130 ? -7.127 8.575 9.479 1.00 49.28 130 TYR A C 1
ATOM 1024 O O . TYR A 1 130 ? -6.524 9.595 9.807 1.00 49.28 130 TYR A O 1
ATOM 1032 N N . PHE A 1 131 ? -6.528 7.527 8.938 1.00 50.66 131 PHE A N 1
ATOM 1033 C CA . PHE A 1 131 ? -5.210 7.640 8.335 1.00 50.66 131 PHE A CA 1
ATOM 1034 C C . PHE A 1 131 ? -5.457 8.028 6.885 1.00 50.66 131 PHE A C 1
ATOM 1036 O O . PHE A 1 131 ? -6.123 7.284 6.185 1.00 50.66 131 PHE A O 1
ATOM 1043 N N . THR A 1 132 ? -5.044 9.204 6.430 1.00 41.62 132 THR A N 1
ATOM 1044 C CA . THR A 1 132 ? -5.086 9.535 5.000 1.00 41.62 132 THR A CA 1
ATOM 1045 C C . THR A 1 132 ? -3.793 10.217 4.637 1.00 41.62 132 THR A C 1
ATOM 1047 O O . THR A 1 132 ? -3.304 11.063 5.380 1.00 41.62 132 THR A O 1
ATOM 1050 N N . VAL A 1 133 ? -3.250 9.884 3.476 1.00 38.47 133 VAL A N 1
ATOM 1051 C CA . VAL A 1 133 ? -2.179 10.684 2.895 1.00 38.47 133 VAL A CA 1
ATOM 1052 C C . VAL A 1 133 ? -2.828 11.797 2.098 1.00 38.47 133 VA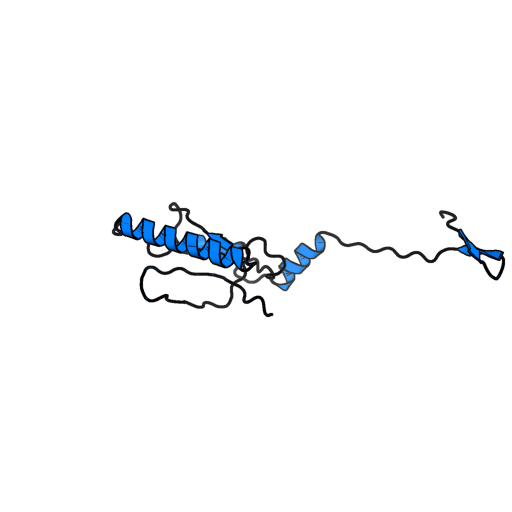L A C 1
ATOM 1054 O O . VAL A 1 133 ? -3.670 11.529 1.239 1.00 38.47 133 VAL A O 1
ATOM 1057 N N . ALA A 1 134 ? -2.432 13.036 2.383 1.00 35.53 134 ALA A N 1
ATOM 1058 C CA . ALA A 1 134 ? -2.602 14.135 1.450 1.00 35.53 134 ALA A CA 1
ATOM 1059 C C . ALA A 1 134 ? -1.870 13.744 0.161 1.00 35.53 134 ALA A C 1
ATOM 1061 O O . ALA A 1 134 ? -0.644 13.652 0.123 1.00 35.53 134 ALA A O 1
ATOM 1062 N N . ILE A 1 135 ? -2.631 13.398 -0.874 1.00 36.62 135 ILE A N 1
ATOM 1063 C CA . ILE A 1 135 ? -2.076 13.278 -2.213 1.00 36.62 135 ILE A CA 1
ATOM 1064 C C . I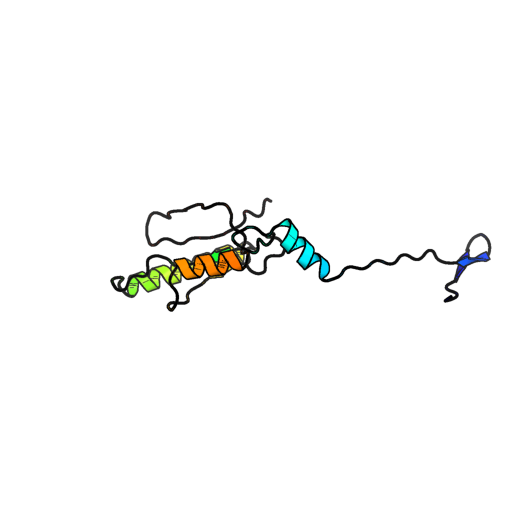LE A 1 135 ? -1.862 14.726 -2.642 1.00 36.62 135 ILE A C 1
ATOM 1066 O O . ILE A 1 135 ? -2.820 15.378 -3.047 1.00 36.62 135 ILE A O 1
ATOM 1070 N N . ASP A 1 136 ? -0.653 15.251 -2.436 1.00 28.75 136 ASP A N 1
ATOM 1071 C CA . ASP A 1 136 ? -0.287 16.569 -2.951 1.00 28.75 136 ASP A CA 1
ATOM 1072 C C . ASP A 1 136 ? -0.622 16.615 -4.449 1.00 28.75 136 ASP A C 1
ATOM 1074 O O . ASP A 1 136 ? -0.199 15.746 -5.224 1.00 28.75 136 ASP A O 1
ATOM 1078 N N . SER A 1 137 ? -1.461 17.592 -4.795 1.00 32.72 137 SER A N 1
ATOM 1079 C CA . SER A 1 137 ? -1.855 17.994 -6.147 1.00 32.72 137 SER A CA 1
ATOM 1080 C C . SER A 1 137 ? -0.712 18.666 -6.887 1.00 32.72 137 SER A C 1
ATOM 1082 O O . SER A 1 137 ? -0.083 19.545 -6.253 1.00 32.72 137 SER A O 1
#

Radius of gyration: 25.19 Å; chains: 1; bounding box: 54×34×77 Å

Secondary structure (DSSP, 8-state):
----EEE-TTT--EEEPP-------THHHHHHHHHH--SS-----TTT-S-SEEEEE----TTS-HHHHHHHHHHHHHHHHHHHHTT--EEE---SSS-HHHHHHHHHHTTPPPPTT-----TTSS-EEE-------

Organism: Ornithodoros erraticus (NCBI:txid265619)

InterPro domains:
  IPR004154 Anticodon-binding [PF03129] (52-113)
  IPR004499 Proline-tRNA ligase, class IIa, archaeal-type [PTHR43382] (1-113)
  IPR036621 Anticodon-binding domain superfamily [G3DSA:3.40.50.800] (46-117)
  IPR045864 Class II Aminoacyl-tRNA synthetase/Biotinyl protein ligase (BPL) and lipoyl protein ligase (LPL) [G3DSA:3.30.930.10] (1-45)
  IPR045864 Class II Aminoacyl-tRNA synthetase/Biotinyl protein ligase (BPL) and lipoyl protein ligase (LPL) [SSF55681] (2-58)

pLDDT: mean 79.97, std 19.55, range [28.75, 98.0]

Sequence (137 aa):
MFEIVFEDPETREKKYVHQTSWGLTTRTIGVLIMVHGDNQGLVLPPRVARVQAVLVPCGITASLGEERKDQLLDFCRLQEAKLSSGSVRCQGDYRDNYSPGWKFNHWELKGVPELGKGEHILSSMSIVSYFTVAIDS

Foldseek 3Di:
DPLAWDQDPPPRDTDHDDDDDDDDDCVVVVVQQVVQADPLAGADDQVPQLAQKEKEFPDPDPPDDPVLVVVSVVVSVVVQVVCVVVVHRYDYDPDPVDHSVVVVSVVSNSNNHADPPDQPCPPDGTGIDMGHDPPDD